Protein AF-A0A1G9HA04-F1 (afdb_monomer_lite)

Radius of gyration: 11.45 Å; chains: 1; bounding box: 24×30×30 Å

Sequence (60 aa):
MSLLGPRDPNADGYPYGVRITVGGIDCYSVGTEGPHEAEGLKSQLERAEGVTDAEVVHYG

pLDDT: mean 74.61, std 14.75, range [32.75, 88.5]

Foldseek 3Di:
DDDPDADDLPPPQFQKWKWWAFPNDTDTHHGHNDDVVRVVVQVVVVPDPRTPDMDMDGND

Structure (mmCIF, N/CA/C/O backbone):
data_AF-A0A1G9HA04-F1
#
_entry.id   AF-A0A1G9HA04-F1
#
loop_
_atom_site.group_PDB
_atom_site.id
_atom_site.type_symbol
_atom_site.label_atom_id
_atom_site.label_alt_id
_atom_site.label_comp_id
_atom_site.label_asym_id
_atom_site.label_entity_id
_atom_site.label_seq_id
_atom_site.pdbx_PDB_ins_code
_atom_site.Cartn_x
_atom_site.Cartn_y
_atom_site.Cartn_z
_atom_site.occupancy
_atom_site.B_iso_or_equiv
_atom_site.auth_seq_id
_atom_site.auth_comp_id
_atom_site.auth_asym_id
_atom_site.auth_atom_id
_atom_site.pdbx_PDB_model_num
ATOM 1 N N . MET A 1 1 ? -0.640 24.937 -9.382 1.00 32.75 1 MET A N 1
ATOM 2 C CA . MET A 1 1 ? -0.146 23.551 -9.240 1.00 32.75 1 MET A CA 1
ATOM 3 C C . MET A 1 1 ? -1.338 22.698 -8.862 1.00 32.75 1 MET A C 1
ATOM 5 O O . MET A 1 1 ? -1.888 22.907 -7.791 1.00 32.75 1 MET A O 1
ATOM 9 N N . SER A 1 2 ? -1.827 21.879 -9.794 1.00 36.84 2 SER A N 1
ATOM 10 C CA . SER A 1 2 ? -3.025 21.066 -9.571 1.00 36.84 2 SER A CA 1
ATOM 11 C C . SER A 1 2 ? -2.680 19.942 -8.602 1.00 36.84 2 SER A C 1
ATOM 13 O O . SER A 1 2 ? -1.685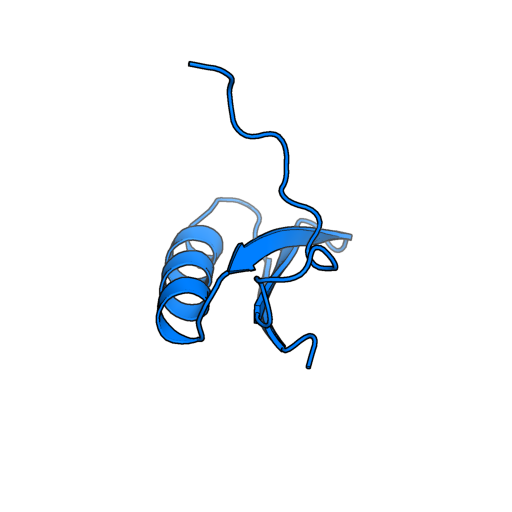 19.251 -8.811 1.00 36.84 2 SER A O 1
ATOM 15 N N . LEU A 1 3 ? -3.479 19.809 -7.544 1.00 42.31 3 LEU A N 1
ATOM 16 C CA . LEU A 1 3 ? -3.464 18.670 -6.632 1.00 42.31 3 LEU A CA 1
ATOM 17 C C . LEU A 1 3 ? -3.529 17.403 -7.487 1.00 42.31 3 LEU A C 1
ATOM 19 O O . LEU A 1 3 ? -4.492 17.219 -8.233 1.00 42.31 3 LEU A O 1
ATOM 23 N N . LEU A 1 4 ? -2.460 16.606 -7.450 1.00 46.38 4 LEU A N 1
ATOM 24 C CA . LEU A 1 4 ? -2.413 15.294 -8.081 1.00 46.38 4 LEU A CA 1
ATOM 25 C C . LEU A 1 4 ? -3.610 14.508 -7.537 1.00 46.38 4 LEU A C 1
ATOM 27 O O . LEU A 1 4 ? -3.642 14.170 -6.356 1.00 46.38 4 LEU A O 1
ATOM 31 N N . GLY A 1 5 ? -4.622 14.296 -8.380 1.00 43.69 5 GLY A N 1
ATOM 32 C CA . GLY A 1 5 ? -5.680 13.337 -8.087 1.00 43.69 5 GLY A CA 1
ATOM 33 C C . GLY A 1 5 ? -5.067 11.950 -7.874 1.00 43.69 5 GLY A C 1
ATOM 34 O O . GLY A 1 5 ? -3.917 11.739 -8.277 1.00 43.69 5 GLY A O 1
ATOM 35 N N . PRO A 1 6 ? -5.796 11.018 -7.236 1.00 47.19 6 PRO A N 1
ATOM 36 C CA . PRO A 1 6 ? -5.304 9.662 -7.018 1.00 47.19 6 PRO A CA 1
ATOM 37 C C . PRO A 1 6 ? -4.811 9.100 -8.354 1.00 47.19 6 PRO A C 1
ATOM 39 O O . PRO A 1 6 ? -5.578 8.984 -9.311 1.00 47.19 6 PRO A O 1
ATOM 42 N N . ARG A 1 7 ? -3.497 8.868 -8.444 1.00 54.94 7 ARG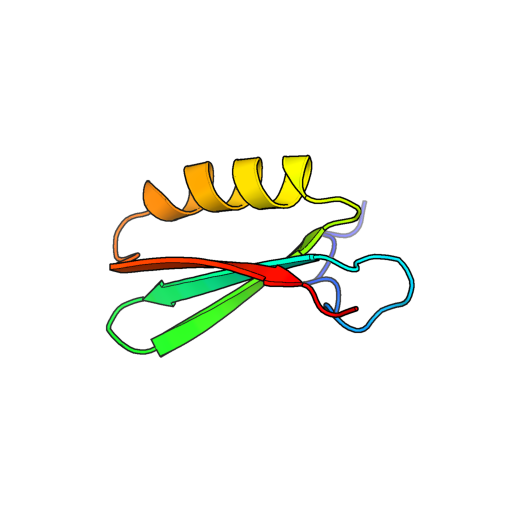 A N 1
ATOM 43 C CA . ARG A 1 7 ? -2.871 8.291 -9.632 1.00 54.94 7 ARG A CA 1
ATOM 44 C C . ARG A 1 7 ? -3.376 6.863 -9.735 1.00 54.94 7 ARG A C 1
ATOM 46 O O . ARG A 1 7 ? -3.213 6.094 -8.789 1.00 54.94 7 ARG A O 1
ATOM 53 N N . ASP A 1 8 ? -4.035 6.561 -10.849 1.00 54.53 8 ASP A N 1
ATOM 54 C CA . ASP A 1 8 ? -4.557 5.229 -11.128 1.00 54.53 8 ASP A CA 1
ATOM 55 C C . ASP A 1 8 ? -3.400 4.221 -11.012 1.00 54.53 8 ASP A C 1
ATOM 57 O O . ASP A 1 8 ? -2.382 4.408 -11.684 1.00 54.53 8 ASP A O 1
ATOM 61 N N . PRO A 1 9 ? -3.494 3.195 -10.150 1.00 55.00 9 PRO A N 1
ATOM 62 C CA . PRO A 1 9 ? -2.424 2.215 -9.979 1.00 55.00 9 PRO A CA 1
ATOM 63 C C . PRO A 1 9 ? -2.158 1.392 -11.250 1.00 55.00 9 PRO A C 1
ATOM 65 O O . PRO A 1 9 ? -1.111 0.765 -11.344 1.00 55.00 9 PRO A O 1
ATOM 68 N N . ASN A 1 10 ? -3.062 1.420 -12.241 1.00 53.72 10 ASN A N 1
ATOM 69 C CA . ASN A 1 10 ? -2.857 0.798 -13.554 1.00 53.72 10 ASN A CA 1
ATOM 70 C C . ASN A 1 10 ? -2.278 1.760 -14.605 1.00 53.72 10 ASN A C 1
ATOM 72 O O . ASN A 1 10 ? -2.145 1.386 -15.771 1.00 53.72 10 ASN A O 1
ATOM 76 N N . ALA A 1 11 ? -1.975 3.009 -14.241 1.00 57.97 11 ALA A N 1
ATOM 77 C CA . ALA A 1 11 ? -1.297 3.924 -15.145 1.00 57.97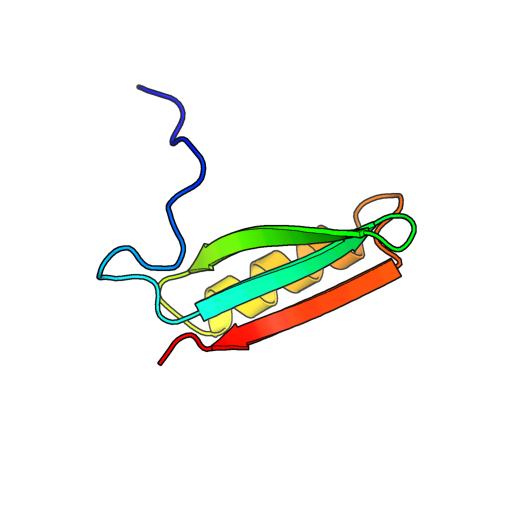 11 ALA A CA 1
ATOM 78 C C . ALA A 1 11 ? 0.171 3.495 -15.302 1.00 57.97 11 ALA A C 1
ATOM 80 O O . ALA A 1 11 ? 0.898 3.386 -14.312 1.00 57.97 11 ALA A O 1
ATOM 81 N N . ASP A 1 12 ? 0.587 3.272 -16.553 1.00 55.69 12 ASP A N 1
ATOM 82 C CA . ASP A 1 12 ? 1.970 3.013 -16.978 1.00 55.69 12 ASP A CA 1
ATOM 83 C C . ASP A 1 12 ? 2.973 3.834 -16.140 1.00 55.69 12 ASP A C 1
ATOM 85 O O . ASP A 1 12 ? 2.998 5.065 -16.215 1.00 55.69 12 ASP A O 1
ATOM 89 N N . GLY A 1 13 ? 3.772 3.149 -15.310 1.00 64.19 13 GLY A N 1
ATOM 90 C CA . GLY A 1 13 ? 4.805 3.762 -14.462 1.00 64.19 13 GLY A CA 1
ATOM 91 C C . GLY A 1 13 ? 4.766 3.402 -12.973 1.00 64.19 13 GLY A C 1
ATOM 92 O O . GLY A 1 13 ? 5.766 3.616 -12.295 1.00 64.19 13 GLY A O 1
ATOM 93 N N . TYR A 1 14 ? 3.679 2.814 -12.462 1.00 71.25 14 TYR A N 1
ATOM 94 C CA . TYR A 1 14 ? 3.525 2.520 -11.027 1.00 71.25 14 TYR A CA 1
ATOM 95 C C . TYR A 1 14 ? 3.336 1.016 -10.740 1.00 71.25 14 TYR A C 1
ATOM 97 O O . TYR A 1 14 ? 2.222 0.578 -10.463 1.00 71.25 14 TYR A O 1
ATOM 105 N N . PRO A 1 15 ? 4.403 0.191 -10.793 1.00 74.12 15 PRO A N 1
ATOM 106 C CA . PRO A 1 15 ? 4.294 -1.259 -10.609 1.00 74.12 15 PRO A CA 1
ATOM 107 C C . PRO A 1 15 ? 3.987 -1.688 -9.170 1.00 74.12 15 PRO A C 1
ATOM 109 O O . PRO A 1 15 ? 3.730 -2.863 -8.932 1.00 74.12 15 PRO A O 1
ATOM 112 N N . TYR A 1 16 ? 4.016 -0.777 -8.199 1.00 79.31 16 TYR A N 1
ATOM 113 C CA . TYR A 1 16 ? 3.702 -1.071 -6.803 1.00 79.31 16 TYR A CA 1
ATOM 114 C C . TYR A 1 16 ? 2.539 -0.207 -6.329 1.00 79.31 16 TYR A C 1
ATOM 116 O O . TYR A 1 16 ? 2.265 0.847 -6.890 1.00 79.31 16 TYR A O 1
ATOM 124 N N . GLY A 1 17 ? 1.865 -0.614 -5.263 1.00 83.88 17 GLY A N 1
ATOM 125 C CA . GLY A 1 17 ? 0.928 0.225 -4.530 1.00 83.88 17 GLY A CA 1
ATOM 126 C C . GLY A 1 17 ? 0.764 -0.254 -3.103 1.00 83.88 17 GLY A C 1
ATOM 127 O O . GLY A 1 17 ? 1.279 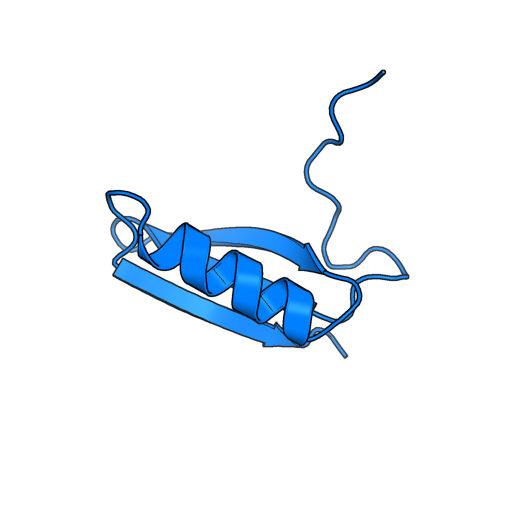-1.302 -2.724 1.00 83.88 17 GLY A O 1
ATOM 128 N N . VAL A 1 18 ? 0.039 0.521 -2.302 1.00 84.19 18 VAL A N 1
ATOM 129 C CA . VAL A 1 18 ? -0.269 0.145 -0.920 1.00 84.19 18 VAL A CA 1
ATOM 130 C C . VAL A 1 18 ? -1.771 -0.027 -0.763 1.00 84.19 18 VAL A C 1
ATOM 132 O O . VAL A 1 18 ? -2.542 0.916 -0.978 1.00 84.19 18 VAL A O 1
ATOM 135 N N . ARG A 1 19 ? -2.172 -1.239 -0.383 1.00 85.50 19 ARG A N 1
ATOM 136 C CA . ARG A 1 19 ? -3.526 -1.564 0.055 1.00 85.50 19 ARG A CA 1
ATOM 137 C C . ARG A 1 19 ? -3.587 -1.387 1.563 1.00 85.50 19 ARG A C 1
ATOM 139 O O . ARG A 1 19 ? -2.719 -1.881 2.272 1.00 85.50 19 ARG A O 1
ATOM 146 N N . ILE A 1 20 ? -4.598 -0.684 2.048 1.00 87.62 20 ILE A N 1
ATOM 147 C CA . ILE A 1 20 ? -4.843 -0.496 3.475 1.00 87.62 20 ILE A CA 1
ATOM 148 C C . ILE A 1 20 ? -6.266 -0.903 3.807 1.00 87.62 20 ILE A C 1
ATOM 150 O O . ILE A 1 20 ? -7.185 -0.618 3.050 1.00 87.62 20 ILE A O 1
ATOM 154 N N . THR A 1 21 ? -6.469 -1.525 4.957 1.00 86.19 21 THR A N 1
ATOM 155 C CA . THR A 1 21 ? -7.806 -1.821 5.465 1.00 86.19 21 THR A CA 1
ATOM 156 C C . THR A 1 21 ? -8.156 -0.817 6.549 1.00 86.19 21 THR A C 1
ATOM 158 O O . THR A 1 21 ? -7.416 -0.677 7.522 1.00 86.19 21 THR A O 1
ATOM 161 N N . VAL A 1 22 ? -9.291 -0.134 6.404 1.00 84.19 22 VAL A N 1
ATOM 162 C CA . VAL A 1 22 ? -9.824 0.791 7.412 1.00 84.19 22 VAL A CA 1
ATOM 163 C C . VAL A 1 22 ? -11.225 0.341 7.788 1.00 84.19 22 VAL A C 1
ATOM 165 O O . VAL A 1 22 ? -12.117 0.299 6.944 1.00 84.19 22 VAL A O 1
ATOM 168 N N . GLY A 1 23 ? -11.431 -0.035 9.052 1.00 82.19 23 GLY A N 1
ATOM 169 C CA . GLY A 1 23 ? -12.747 -0.476 9.532 1.00 82.19 23 GLY A CA 1
ATOM 170 C C . GLY A 1 23 ? -13.331 -1.673 8.765 1.00 82.19 23 GLY A C 1
ATOM 171 O O . GLY A 1 23 ? -14.547 -1.770 8.627 1.00 82.19 23 GLY A O 1
ATOM 172 N N . GLY A 1 24 ? -12.476 -2.561 8.241 1.00 78.50 24 GLY A N 1
ATOM 173 C CA . GLY A 1 24 ? -12.883 -3.719 7.434 1.00 78.50 24 GLY A CA 1
ATOM 174 C C . GLY A 1 24 ? -13.157 -3.420 5.956 1.00 78.50 24 GLY A C 1
ATOM 175 O O . GLY A 1 24 ? -13.645 -4.298 5.251 1.00 78.50 24 GLY A O 1
ATOM 176 N N . ILE A 1 25 ? -12.861 -2.204 5.487 1.00 80.81 25 ILE A N 1
ATOM 177 C CA . ILE A 1 25 ? -12.955 -1.815 4.078 1.00 80.81 25 ILE A CA 1
ATOM 178 C C . ILE A 1 25 ? -11.546 -1.763 3.488 1.00 80.81 25 ILE A C 1
ATOM 180 O O . ILE A 1 25 ? -10.697 -1.022 3.987 1.00 80.81 25 ILE A O 1
ATOM 184 N N . ASP A 1 26 ? -11.319 -2.525 2.417 1.00 79.25 26 ASP A N 1
ATOM 185 C CA . ASP A 1 26 ? -10.107 -2.441 1.604 1.00 79.25 26 ASP A CA 1
ATOM 186 C C . ASP A 1 26 ? -10.084 -1.115 0.825 1.00 79.25 26 ASP A C 1
ATOM 188 O O . ASP A 1 26 ? -10.896 -0.869 -0.070 1.00 79.25 26 ASP A O 1
ATOM 192 N N . CYS A 1 27 ? -9.123 -0.263 1.153 1.00 78.38 27 CYS A N 1
ATOM 193 C CA . CYS A 1 27 ? -8.843 1.010 0.507 1.00 78.38 27 CYS A CA 1
ATOM 194 C C . CYS A 1 27 ? -7.491 0.936 -0.218 1.00 78.38 27 CYS A C 1
ATOM 196 O O . CYS A 1 27 ? -6.508 0.414 0.305 1.00 78.38 27 CYS A O 1
ATOM 198 N N . TYR A 1 28 ? -7.411 1.512 -1.415 1.00 71.88 28 TYR A N 1
ATOM 199 C CA . TYR A 1 28 ? -6.155 1.648 -2.155 1.00 71.88 28 TYR A CA 1
ATOM 200 C C . TYR A 1 28 ? -5.640 3.076 -2.009 1.00 71.88 28 TYR A C 1
ATOM 202 O O . TYR A 1 28 ? -6.399 4.025 -2.198 1.00 71.88 28 TYR A O 1
ATOM 210 N N . SER A 1 29 ? -4.366 3.223 -1.640 1.00 70.00 29 SER A N 1
ATOM 211 C CA . SER A 1 29 ? -3.780 4.536 -1.370 1.00 70.00 29 SER A CA 1
ATOM 212 C C . SER A 1 29 ? -3.271 5.200 -2.653 1.00 70.00 29 SER A C 1
ATOM 214 O O . SER A 1 29 ? -3.924 6.099 -3.178 1.00 70.00 29 SER A O 1
ATOM 216 N N . VAL A 1 30 ? -2.123 4.765 -3.184 1.00 70.69 30 VAL A N 1
ATOM 217 C CA . VAL A 1 30 ? -1.481 5.345 -4.378 1.00 70.69 30 VAL A CA 1
ATOM 218 C C . VAL A 1 30 ? -0.554 4.296 -5.011 1.00 70.69 30 VAL A C 1
ATOM 220 O O . VAL A 1 30 ? 0.022 3.479 -4.286 1.00 70.69 30 VAL A O 1
ATOM 223 N N . GLY A 1 31 ? -0.409 4.308 -6.341 1.00 70.81 31 GLY A N 1
ATOM 224 C CA . GLY A 1 31 ? 0.650 3.570 -7.036 1.00 70.81 31 GLY A CA 1
ATOM 225 C C . GLY A 1 31 ? 2.026 4.237 -6.871 1.00 70.81 31 GLY A C 1
ATOM 226 O O . GLY A 1 31 ? 2.122 5.462 -6.923 1.00 70.81 31 GLY A O 1
ATOM 227 N N . THR A 1 32 ? 3.088 3.458 -6.670 1.00 76.25 32 THR A N 1
ATOM 228 C CA . THR A 1 32 ? 4.476 3.919 -6.483 1.00 76.25 32 THR A CA 1
ATOM 229 C C . THR A 1 32 ? 5.412 3.328 -7.537 1.00 76.25 32 THR A C 1
ATOM 231 O O . THR A 1 32 ? 5.190 2.226 -8.044 1.00 76.25 32 THR A O 1
ATOM 234 N N . GLU A 1 33 ? 6.462 4.074 -7.894 1.00 75.31 33 GLU A N 1
ATOM 235 C CA . GLU A 1 33 ? 7.364 3.711 -9.006 1.00 75.31 33 GLU A CA 1
ATOM 236 C C . GLU A 1 33 ? 8.327 2.585 -8.600 1.00 75.31 33 GLU A C 1
ATOM 238 O O . GLU A 1 33 ? 8.889 1.884 -9.441 1.00 75.31 33 GLU A O 1
ATOM 243 N N . GLY A 1 34 ? 8.498 2.370 -7.293 1.00 78.94 34 GLY A N 1
ATOM 244 C CA . GLY A 1 34 ? 9.350 1.318 -6.761 1.00 78.94 34 GLY A CA 1
ATOM 245 C C . GLY A 1 34 ? 8.925 0.788 -5.389 1.00 78.94 34 GLY A C 1
ATOM 246 O O . GLY A 1 34 ? 8.107 1.401 -4.696 1.00 78.94 34 GLY A O 1
ATOM 247 N N . PRO A 1 35 ? 9.528 -0.339 -4.963 1.00 82.38 35 PRO A N 1
ATOM 248 C CA . P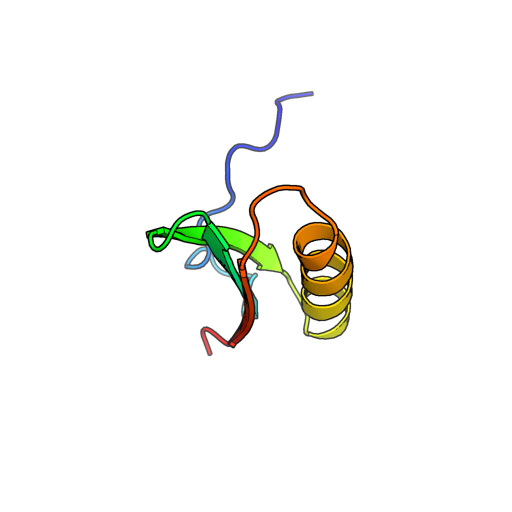RO A 1 35 ? 9.174 -1.026 -3.721 1.00 82.38 35 PRO A CA 1
ATOM 249 C C . PRO A 1 35 ? 9.572 -0.229 -2.474 1.00 82.38 35 PRO A C 1
ATOM 251 O O . PRO A 1 35 ? 8.876 -0.261 -1.467 1.00 82.38 35 PRO A O 1
ATOM 254 N N . HIS A 1 36 ? 10.676 0.522 -2.531 1.00 85.00 36 HIS A N 1
ATOM 255 C CA . HIS A 1 36 ? 11.131 1.326 -1.393 1.00 85.00 36 HIS A CA 1
ATOM 256 C C . HIS A 1 36 ? 10.162 2.473 -1.070 1.00 85.00 36 HIS A C 1
ATOM 258 O O . HIS A 1 36 ? 9.908 2.771 0.094 1.00 85.00 36 HIS A O 1
ATOM 264 N N . GLU A 1 37 ? 9.595 3.093 -2.107 1.00 83.06 37 GLU A N 1
ATOM 265 C CA . GLU A 1 37 ? 8.577 4.131 -1.956 1.00 83.06 37 GLU A CA 1
ATOM 266 C C . GLU A 1 37 ? 7.272 3.543 -1.396 1.00 83.06 37 GLU A C 1
ATOM 268 O O . GLU A 1 37 ? 6.696 4.117 -0.471 1.00 83.06 37 GLU A O 1
ATOM 273 N N . ALA A 1 38 ? 6.867 2.359 -1.875 1.00 84.88 38 ALA A N 1
ATOM 274 C CA . ALA A 1 38 ? 5.704 1.633 -1.365 1.00 84.88 38 ALA A CA 1
ATOM 275 C C . ALA A 1 38 ? 5.831 1.305 0.132 1.00 84.88 38 ALA A C 1
ATOM 277 O O . ALA A 1 38 ? 4.911 1.561 0.904 1.00 84.88 38 ALA A O 1
ATOM 278 N N . GLU A 1 39 ? 6.987 0.795 0.563 1.00 87.12 39 GLU A N 1
ATOM 279 C CA . GLU A 1 39 ? 7.271 0.477 1.971 1.00 87.12 39 GLU A CA 1
ATOM 280 C C . GLU A 1 39 ? 7.271 1.730 2.864 1.00 87.12 39 GLU A C 1
ATOM 282 O O . GLU A 1 39 ? 6.775 1.708 3.997 1.00 87.12 39 GLU A O 1
ATOM 287 N N . GLY A 1 40 ? 7.781 2.852 2.346 1.00 87.06 40 GLY A N 1
ATOM 288 C CA . GLY A 1 40 ? 7.708 4.146 3.021 1.00 87.06 40 GLY A CA 1
ATOM 289 C C . GLY A 1 40 ? 6.264 4.612 3.222 1.00 87.06 40 GLY A C 1
ATOM 290 O O . GLY A 1 40 ? 5.897 5.021 4.325 1.00 87.06 40 GLY A O 1
ATOM 291 N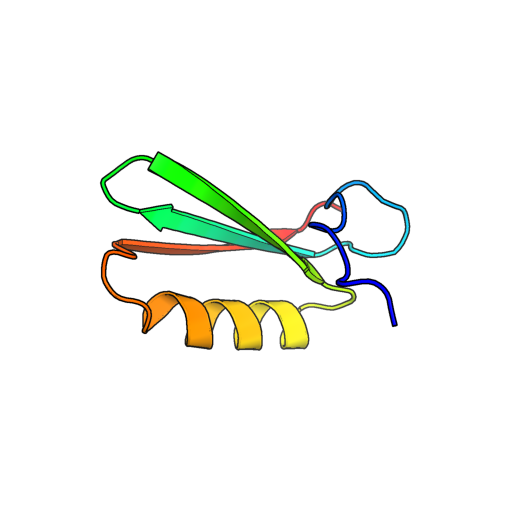 N . LEU A 1 41 ? 5.433 4.504 2.181 1.00 84.56 41 LEU A N 1
ATOM 292 C CA . LEU A 1 41 ? 4.000 4.811 2.235 1.00 84.56 41 LEU A CA 1
ATOM 293 C C . LEU A 1 41 ? 3.250 3.879 3.188 1.00 84.56 41 LEU A C 1
ATOM 295 O O . LEU A 1 41 ? 2.485 4.362 4.020 1.00 84.56 41 LEU A O 1
ATOM 299 N N . LYS A 1 42 ? 3.513 2.570 3.133 1.00 88.12 42 LYS A N 1
ATOM 300 C CA . LYS A 1 42 ? 2.966 1.588 4.074 1.00 88.12 42 LYS A CA 1
ATOM 301 C C . LYS A 1 42 ? 3.262 1.998 5.514 1.00 88.12 42 LYS A C 1
ATOM 303 O O . LYS A 1 42 ? 2.332 2.155 6.295 1.00 88.12 42 LYS A O 1
ATOM 308 N N . SER A 1 43 ? 4.523 2.286 5.835 1.00 88.50 43 SER A N 1
ATOM 309 C CA . SER A 1 43 ? 4.936 2.672 7.193 1.00 88.50 43 SER A CA 1
ATOM 310 C C . SER A 1 43 ? 4.257 3.957 7.692 1.00 88.50 43 SER A C 1
ATOM 312 O O . SER A 1 43 ? 4.053 4.134 8.894 1.00 88.50 43 SER A O 1
ATOM 314 N N . GLN A 1 44 ? 3.939 4.891 6.789 1.00 86.62 44 GLN A N 1
ATOM 315 C CA . GLN A 1 44 ? 3.187 6.103 7.125 1.00 86.62 44 GLN A CA 1
ATOM 316 C C . GLN A 1 44 ? 1.706 5.801 7.368 1.00 86.62 44 GLN A C 1
ATOM 318 O O . GLN A 1 44 ? 1.125 6.333 8.312 1.00 86.62 44 GLN A O 1
ATOM 323 N N . LEU A 1 45 ? 1.110 4.939 6.544 1.00 85.06 45 LEU A N 1
ATOM 324 C CA . LEU A 1 45 ? -0.303 4.582 6.624 1.00 85.06 45 LEU A CA 1
ATOM 325 C C . LEU A 1 45 ? -0.606 3.654 7.804 1.00 85.06 45 LEU A C 1
ATOM 327 O O . LEU A 1 45 ? -1.627 3.837 8.450 1.00 85.06 45 LEU A O 1
ATOM 331 N N . GLU A 1 46 ? 0.294 2.740 8.169 1.00 86.94 46 GLU A N 1
ATOM 332 C CA . GLU A 1 46 ? 0.172 1.908 9.382 1.00 86.94 46 GLU A CA 1
ATOM 333 C C . GLU A 1 46 ? 0.081 2.742 10.668 1.00 86.94 46 GLU A C 1
ATOM 335 O O . GLU A 1 46 ? -0.419 2.277 11.689 1.00 86.94 46 GLU A O 1
ATOM 340 N N . ARG A 1 47 ? 0.567 3.988 10.636 1.00 85.38 47 ARG A N 1
ATOM 341 C CA . ARG A 1 47 ? 0.480 4.932 11.760 1.00 85.38 47 ARG A CA 1
ATOM 342 C C . ARG A 1 47 ? -0.785 5.787 11.728 1.00 85.38 47 ARG A C 1
ATOM 344 O O . ARG A 1 47 ? -1.014 6.540 12.674 1.00 85.38 47 ARG A O 1
ATOM 351 N N . ALA A 1 48 ? -1.563 5.728 10.650 1.00 83.25 48 ALA A N 1
ATOM 352 C CA . ALA A 1 48 ? -2.795 6.485 10.524 1.00 83.25 48 ALA A CA 1
ATOM 353 C C . ALA A 1 48 ? -3.903 5.849 11.375 1.00 83.25 48 ALA A C 1
ATOM 355 O O . ALA A 1 48 ? -4.055 4.630 11.450 1.00 83.25 48 ALA A O 1
ATOM 356 N N . GLU A 1 49 ? -4.687 6.698 12.032 1.00 80.81 49 GLU A N 1
ATOM 357 C CA . GLU A 1 49 ? -5.766 6.253 12.906 1.00 80.81 49 GLU A CA 1
ATOM 358 C C . GLU A 1 49 ? -6.836 5.493 12.107 1.00 80.81 49 GLU A C 1
ATOM 360 O O . GLU A 1 49 ? -7.333 5.970 11.088 1.00 80.81 49 GLU A O 1
ATOM 365 N N . GLY A 1 50 ? -7.183 4.293 12.577 1.00 81.94 50 GLY A N 1
ATOM 366 C CA . GLY A 1 50 ? -8.201 3.444 11.955 1.00 81.94 50 GLY A CA 1
ATOM 367 C C . GLY A 1 50 ? -7.684 2.477 10.888 1.00 81.94 50 GLY A C 1
ATOM 368 O O . GLY A 1 50 ? -8.465 1.636 10.440 1.00 81.94 50 GLY A O 1
ATOM 369 N N . VAL A 1 51 ? -6.399 2.534 10.518 1.00 84.94 51 VAL A N 1
ATOM 370 C CA . VAL A 1 51 ? -5.778 1.509 9.667 1.00 84.94 51 VAL A CA 1
ATOM 371 C C . VAL A 1 51 ? -5.555 0.247 10.494 1.00 84.94 51 VAL A C 1
ATOM 373 O O . VAL A 1 51 ? -4.851 0.257 11.500 1.00 84.94 51 VAL A O 1
ATOM 376 N N . THR A 1 52 ? -6.196 -0.842 10.083 1.00 86.81 52 THR A N 1
ATOM 377 C CA . THR A 1 52 ? -6.092 -2.150 10.741 1.00 86.81 52 THR A CA 1
ATOM 378 C C . THR A 1 52 ? -5.105 -3.079 10.052 1.00 86.81 52 THR A C 1
ATOM 380 O O . THR A 1 52 ? -4.604 -3.998 10.690 1.00 86.81 52 THR A O 1
ATOM 383 N N . ASP A 1 53 ? -4.851 -2.856 8.764 1.00 86.56 53 ASP A N 1
ATOM 384 C CA . ASP A 1 53 ? -3.922 -3.648 7.963 1.00 86.56 53 ASP A CA 1
ATOM 385 C C . ASP A 1 53 ? -3.350 -2.793 6.827 1.00 86.56 53 ASP A C 1
ATOM 387 O O . ASP A 1 53 ? -4.045 -1.907 6.319 1.00 86.56 53 ASP A O 1
ATOM 391 N N . ALA A 1 54 ? -2.098 -3.035 6.444 1.00 86.44 54 ALA A N 1
ATOM 392 C CA . ALA A 1 54 ? -1.455 -2.370 5.320 1.00 86.44 54 ALA A CA 1
ATOM 393 C C . ALA A 1 54 ? -0.471 -3.313 4.615 1.00 86.44 54 ALA A C 1
ATOM 395 O O . ALA A 1 54 ? 0.432 -3.883 5.231 1.00 86.44 54 ALA A O 1
ATOM 396 N N . GLU A 1 55 ? -0.595 -3.423 3.298 1.00 87.44 55 GLU A N 1
ATOM 397 C CA . GLU A 1 55 ? 0.175 -4.347 2.475 1.00 87.44 55 GLU A CA 1
ATOM 398 C C . GLU A 1 55 ? 0.686 -3.653 1.212 1.00 87.44 55 GLU A C 1
ATOM 400 O O . GLU A 1 55 ? -0.045 -2.916 0.544 1.00 87.44 55 GLU A O 1
ATOM 405 N N . VAL A 1 56 ? 1.953 -3.905 0.871 1.00 87.00 56 VAL A N 1
ATOM 406 C CA . VAL A 1 56 ? 2.510 -3.514 -0.426 1.00 87.00 56 VAL A CA 1
ATOM 407 C C . VAL A 1 56 ? 2.100 -4.551 -1.463 1.00 87.00 56 VAL A C 1
ATOM 409 O O . VAL A 1 56 ? 2.389 -5.738 -1.324 1.00 87.00 56 VAL A O 1
ATOM 412 N N . VAL A 1 57 ? 1.456 -4.083 -2.522 1.00 84.62 57 VAL A N 1
ATOM 413 C CA . VAL A 1 57 ? 0.984 -4.885 -3.647 1.00 84.62 57 VAL A CA 1
ATOM 414 C C . VAL A 1 57 ? 1.849 -4.573 -4.863 1.00 84.62 57 VAL A C 1
ATOM 416 O O . VAL A 1 57 ? 2.144 -3.410 -5.130 1.00 84.62 57 VAL A O 1
ATOM 419 N N . HIS A 1 58 ? 2.257 -5.603 -5.602 1.00 83.25 58 HIS A N 1
ATOM 420 C CA . HIS A 1 58 ? 2.910 -5.461 -6.903 1.00 83.25 58 HIS A CA 1
ATOM 421 C C . HIS A 1 58 ? 1.881 -5.721 -8.008 1.00 83.25 58 HIS A C 1
ATOM 423 O O . HIS A 1 58 ? 1.221 -6.759 -7.998 1.00 83.25 58 HIS A O 1
ATOM 429 N N . TYR A 1 59 ? 1.738 -4.776 -8.934 1.00 72.88 59 TYR A N 1
ATOM 430 C CA . TYR A 1 59 ? 0.809 -4.829 -10.067 1.00 72.88 59 TYR A CA 1
ATOM 431 C C . TYR A 1 59 ? 1.449 -5.386 -11.352 1.00 72.88 59 TYR A C 1
ATOM 433 O O . TYR A 1 59 ? 0.793 -5.410 -12.392 1.00 72.88 59 TYR A O 1
ATOM 441 N N . GLY A 1 60 ? 2.717 -5.816 -11.287 1.00 61.75 60 GLY A N 1
ATOM 442 C CA . GLY A 1 60 ? 3.451 -6.455 -12.387 1.00 61.75 60 GLY A CA 1
ATOM 443 C C . GLY A 1 60 ? 3.429 -7.976 -12.350 1.00 61.75 60 GLY A C 1
ATOM 444 O O . GLY A 1 60 ? 3.513 -8.545 -11.235 1.00 61.75 60 GLY A O 1
#

Secondary structure (DSSP, 8-state):
--------TTSTT--EEEEEEETTEEEEEEEESSHHHHHHHHHHHTTSTTEEEEEEEE--

Organism: NCBI:txid1095776